Protein AF-A0A1C0TX98-F1 (afdb_monomer_lite)

InterPro domains:
  IPR036736 ACP-like superfamily [G3DSA:1.10.1200.10] (4-83)
  IPR036736 ACP-like superfamily [SSF47336] (30-81)

Radius of gyration: 11.55 Å; chains: 1; bounding box: 28×22×29 Å

Foldseek 3Di:
DADDLVVLLVLVCVLCVVLVNHDDPVVQQQDQQVPVPSDDPVSVVVSQVVCCVPHVFHDDVVCVVPSQSSGVNSVSVVSVVRD

Secondary structure (DSSP, 8-state):
----HHHHHHHHHHHHHTTT----HHHHTT-BTTTTS---HHHHHHHHHHHHHHH-----HHHHHSGGGGBHHHHHHHHHHT-

Sequence (83 aa):
MMISRETLLDYIQQFLEERGVLLSASSLESYNIIAEGELDSFEILTLTMGIEAHFSVAVAPELLLDEKNAIVGNLVNALMESI

Structure (mmCIF, N/CA/C/O backbone):
data_AF-A0A1C0TX98-F1
#
_entry.id   AF-A0A1C0TX98-F1
#
loop_
_atom_site.group_PDB
_atom_site.id
_atom_site.type_symbol
_atom_site.label_atom_id
_atom_site.label_alt_id
_atom_site.label_comp_id
_atom_site.label_asym_id
_atom_site.label_entity_id
_atom_site.label_seq_id
_atom_site.pdbx_PDB_ins_code
_atom_site.Cartn_x
_atom_site.Cartn_y
_atom_site.Cartn_z
_atom_site.occupancy
_atom_site.B_iso_or_equiv
_atom_site.auth_seq_id
_atom_site.auth_comp_id
_atom_site.auth_asym_id
_atom_site.auth_atom_id
_atom_site.pdbx_PDB_model_num
ATOM 1 N N . MET A 1 1 ? 6.439 -10.242 -13.872 1.00 58.62 1 MET A N 1
ATOM 2 C CA . MET A 1 1 ? 5.296 -9.332 -14.090 1.00 58.62 1 MET A CA 1
ATOM 3 C C . MET A 1 1 ? 5.877 -7.944 -14.309 1.00 58.62 1 MET A C 1
ATOM 5 O O . MET A 1 1 ? 6.873 -7.649 -13.665 1.00 58.62 1 MET A O 1
ATOM 9 N N . MET A 1 2 ? 5.369 -7.144 -15.251 1.00 71.00 2 MET A N 1
ATOM 10 C CA . MET A 1 2 ? 5.803 -5.744 -15.350 1.00 71.00 2 MET A CA 1
ATOM 11 C C . MET A 1 2 ? 5.129 -4.989 -14.205 1.00 71.00 2 MET A C 1
ATOM 13 O O . MET A 1 2 ? 3.918 -5.112 -14.047 1.00 71.00 2 MET A O 1
ATOM 17 N N . ILE A 1 3 ? 5.910 -4.289 -13.388 1.00 88.50 3 ILE A N 1
ATOM 18 C CA . ILE A 1 3 ? 5.369 -3.475 -12.304 1.00 88.50 3 ILE A CA 1
ATOM 19 C C . ILE A 1 3 ? 4.578 -2.299 -12.878 1.00 88.50 3 ILE A C 1
ATOM 21 O O . ILE A 1 3 ? 5.052 -1.574 -13.752 1.00 88.50 3 ILE A O 1
ATOM 25 N N . SER A 1 4 ? 3.359 -2.131 -12.385 1.00 93.94 4 SER A N 1
ATOM 26 C CA . SER A 1 4 ? 2.538 -0.945 -12.586 1.00 93.94 4 SER A CA 1
ATOM 27 C C . SER A 1 4 ? 1.920 -0.516 -11.261 1.00 93.94 4 SER A C 1
ATOM 29 O O . SER A 1 4 ? 1.820 -1.306 -10.314 1.00 93.94 4 SER A O 1
ATOM 31 N N . ARG A 1 5 ? 1.452 0.732 -11.220 1.00 94.69 5 ARG A N 1
ATOM 32 C CA . ARG A 1 5 ? 0.717 1.281 -10.081 1.00 94.69 5 ARG A CA 1
ATOM 33 C C . ARG A 1 5 ? -0.461 0.387 -9.687 1.00 94.69 5 ARG A C 1
ATOM 35 O O . ARG A 1 5 ? -0.642 0.097 -8.511 1.00 94.69 5 ARG A O 1
ATOM 42 N N . GLU A 1 6 ? -1.225 -0.070 -10.673 1.00 95.06 6 GLU A N 1
ATOM 43 C CA . GLU A 1 6 ? -2.382 -0.946 -10.479 1.00 95.06 6 GLU A CA 1
ATOM 44 C C . GLU A 1 6 ? -1.958 -2.283 -9.873 1.00 95.06 6 GLU A C 1
ATOM 46 O O . GLU A 1 6 ? -2.528 -2.699 -8.875 1.00 95.06 6 GLU A O 1
ATOM 51 N N . THR A 1 7 ? -0.895 -2.912 -10.389 1.00 95.12 7 THR A N 1
ATOM 52 C CA . THR A 1 7 ? -0.435 -4.199 -9.840 1.00 95.12 7 THR A CA 1
ATOM 53 C C . THR A 1 7 ? 0.065 -4.095 -8.395 1.00 95.12 7 THR A C 1
ATOM 55 O O . THR A 1 7 ? -0.099 -5.044 -7.631 1.00 95.12 7 THR A O 1
ATOM 58 N N . LEU A 1 8 ? 0.648 -2.955 -7.998 1.00 95.12 8 LEU A N 1
ATOM 59 C CA . LEU A 1 8 ? 1.026 -2.697 -6.605 1.00 95.12 8 LEU A CA 1
ATOM 60 C C . LEU A 1 8 ? -0.204 -2.498 -5.715 1.00 95.12 8 LEU A C 1
ATOM 62 O O . LEU A 1 8 ? -0.254 -3.042 -4.616 1.00 95.12 8 LEU A O 1
ATOM 66 N N . LEU A 1 9 ? -1.197 -1.739 -6.185 1.00 96.00 9 LEU A N 1
ATOM 67 C CA . LEU A 1 9 ? -2.448 -1.539 -5.454 1.00 96.00 9 LEU A CA 1
ATOM 68 C C . LEU A 1 9 ? -3.207 -2.852 -5.272 1.00 96.00 9 LEU A C 1
ATOM 70 O O . LEU A 1 9 ? -3.636 -3.136 -4.159 1.00 96.00 9 LEU A O 1
ATOM 74 N N . ASP A 1 10 ? -3.306 -3.671 -6.318 1.00 95.88 10 ASP A N 1
ATOM 75 C CA . ASP A 1 10 ? -3.944 -4.988 -6.256 1.00 95.88 10 ASP A CA 1
ATOM 76 C C . ASP A 1 10 ? -3.243 -5.895 -5.235 1.00 95.88 10 ASP A C 1
ATOM 78 O O . ASP A 1 10 ? -3.897 -6.573 -4.443 1.00 95.88 10 ASP A O 1
ATOM 82 N N . TYR A 1 11 ? -1.906 -5.865 -5.200 1.00 96.25 11 TYR A N 1
ATOM 83 C CA . TYR A 1 11 ? -1.127 -6.614 -4.217 1.00 96.25 11 TYR A CA 1
ATOM 84 C C . TYR A 1 11 ? -1.391 -6.144 -2.780 1.00 96.25 11 TYR A C 1
ATOM 86 O O . TYR A 1 11 ? -1.622 -6.965 -1.892 1.00 96.25 11 TYR A O 1
ATOM 94 N N . ILE A 1 12 ? -1.388 -4.828 -2.543 1.00 95.44 12 ILE A N 1
ATOM 95 C CA . ILE A 1 12 ? -1.654 -4.254 -1.216 1.00 95.44 12 ILE A CA 1
ATOM 96 C C . ILE A 1 12 ? -3.099 -4.535 -0.786 1.00 95.44 12 ILE A C 1
ATOM 98 O O . ILE A 1 12 ? -3.328 -4.889 0.368 1.00 95.44 12 ILE A O 1
ATOM 102 N N . GLN A 1 13 ? -4.068 -4.430 -1.699 1.00 96.31 13 GLN A N 1
ATOM 103 C CA . GLN A 1 13 ? -5.463 -4.780 -1.436 1.00 96.31 13 GLN A CA 1
ATOM 104 C C . GLN A 1 13 ? -5.570 -6.238 -0.989 1.00 96.31 13 GLN A C 1
ATOM 106 O O . GLN A 1 13 ? -6.127 -6.501 0.071 1.00 96.31 13 GLN A O 1
ATOM 111 N N . GLN A 1 14 ? -4.989 -7.176 -1.743 1.00 96.25 14 GLN A N 1
ATOM 112 C CA . GLN A 1 14 ? -5.016 -8.591 -1.377 1.00 96.25 14 GLN A CA 1
ATOM 113 C C . GLN A 1 14 ? -4.372 -8.831 -0.002 1.00 96.25 14 GLN A C 1
ATOM 115 O O . GLN A 1 14 ? -4.927 -9.545 0.831 1.00 96.25 14 GLN A O 1
ATOM 120 N N . PHE A 1 15 ? -3.229 -8.196 0.264 1.00 96.06 15 PHE A N 1
ATOM 121 C CA . PHE A 1 15 ? -2.541 -8.294 1.550 1.00 96.06 15 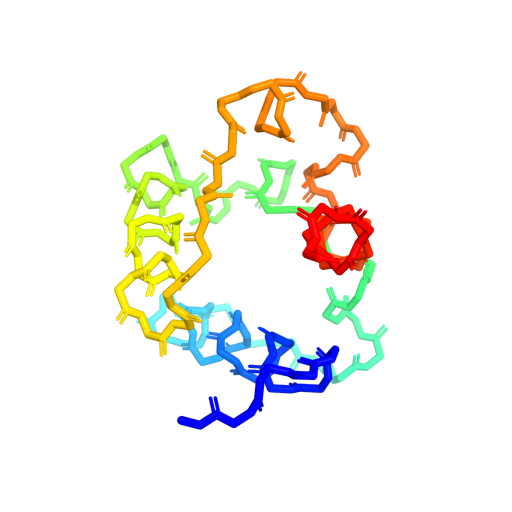PHE A CA 1
ATOM 122 C C . PHE A 1 15 ? -3.420 -7.828 2.725 1.00 96.06 15 PHE A C 1
ATOM 124 O O . PHE A 1 15 ? -3.421 -8.449 3.791 1.00 96.06 15 PHE A O 1
ATOM 131 N N . LEU A 1 16 ? -4.170 -6.741 2.538 1.00 95.00 16 LEU A N 1
ATOM 132 C CA . LEU A 1 16 ? -5.105 -6.203 3.526 1.00 95.00 16 LEU A CA 1
ATOM 133 C C . LEU A 1 16 ? -6.331 -7.114 3.702 1.00 95.00 16 LEU A C 1
ATOM 135 O O . LEU A 1 16 ? -6.726 -7.404 4.833 1.00 95.00 16 LEU A O 1
ATOM 139 N N . GLU A 1 17 ? -6.884 -7.645 2.611 1.00 95.06 17 GLU A N 1
ATOM 140 C CA . GLU A 1 17 ? -8.021 -8.572 2.643 1.00 95.06 17 GLU A CA 1
ATOM 141 C C . GLU A 1 17 ? -7.692 -9.867 3.398 1.00 95.06 17 GLU A C 1
ATOM 143 O O . GLU A 1 17 ? -8.501 -10.335 4.202 1.00 95.06 17 GLU A O 1
ATOM 148 N N . GLU A 1 18 ? -6.483 -10.408 3.217 1.00 94.88 18 GLU A N 1
ATOM 149 C CA . GLU A 1 18 ? -5.981 -11.582 3.950 1.00 94.88 18 GLU A CA 1
ATOM 150 C C . GLU A 1 18 ? -5.900 -11.351 5.472 1.00 94.88 18 GLU A C 1
ATOM 152 O O . GLU A 1 18 ? -5.905 -12.311 6.244 1.00 94.88 18 GLU A O 1
ATOM 157 N N . ARG A 1 19 ? -5.882 -10.084 5.908 1.00 92.31 19 ARG A N 1
ATOM 158 C CA . ARG A 1 19 ? -5.890 -9.652 7.317 1.00 92.31 19 ARG A CA 1
ATOM 159 C C . ARG A 1 19 ? -7.264 -9.196 7.805 1.00 92.31 19 ARG A C 1
ATOM 161 O O . ARG A 1 19 ? -7.401 -8.795 8.954 1.00 92.31 19 ARG A O 1
ATOM 168 N N . GLY A 1 20 ? -8.295 -9.301 6.965 1.00 92.19 20 GLY A N 1
ATOM 169 C CA . GLY A 1 20 ? -9.668 -8.916 7.298 1.00 92.19 20 GLY A CA 1
ATOM 170 C C . GLY A 1 20 ? -10.000 -7.445 7.039 1.00 92.19 20 GLY A C 1
ATOM 171 O O . GLY A 1 20 ? -11.109 -7.013 7.355 1.00 92.19 20 GLY A O 1
ATOM 172 N N . VAL A 1 21 ? -9.090 -6.687 6.423 1.00 92.81 21 VAL A N 1
ATOM 173 C CA . VAL A 1 21 ? -9.295 -5.279 6.074 1.00 92.81 21 VAL A CA 1
ATOM 174 C C . VAL A 1 21 ? -9.921 -5.194 4.683 1.00 92.81 21 VAL A C 1
ATOM 176 O O . VAL A 1 21 ? -9.251 -5.320 3.661 1.00 92.81 21 VAL A O 1
ATOM 179 N N . LEU A 1 22 ? -11.239 -4.995 4.642 1.00 92.50 22 LEU A N 1
ATOM 180 C CA . LEU A 1 22 ? -12.012 -4.915 3.401 1.00 92.50 22 LEU A CA 1
ATOM 181 C C . LEU A 1 22 ? -12.224 -3.455 2.998 1.00 92.50 22 LEU A C 1
ATOM 183 O O . LEU A 1 22 ? -13.067 -2.755 3.563 1.00 92.50 22 LEU A O 1
ATOM 187 N N . LEU A 1 23 ? -11.481 -3.003 1.991 1.00 92.25 23 LEU A N 1
ATOM 188 C CA . LEU A 1 23 ? -11.571 -1.639 1.471 1.00 92.25 23 LEU A CA 1
ATOM 189 C C . LEU A 1 23 ? -12.210 -1.614 0.087 1.00 92.25 23 LEU A C 1
ATOM 191 O O . LEU A 1 23 ? -12.008 -2.505 -0.734 1.00 92.25 23 LEU A O 1
ATOM 195 N N . SER A 1 24 ? -12.960 -0.547 -0.187 1.00 91.44 24 SER A N 1
ATOM 196 C CA . SER A 1 24 ? -13.321 -0.210 -1.564 1.00 91.44 24 SER A CA 1
ATOM 197 C C . SER A 1 24 ? -12.091 0.311 -2.312 1.00 91.44 24 SER A C 1
ATOM 199 O O . SER A 1 24 ? -11.222 0.933 -1.699 1.00 91.44 24 SER A O 1
ATOM 201 N N . ALA A 1 25 ? -12.059 0.172 -3.640 1.00 81.81 25 ALA A N 1
ATOM 202 C CA . ALA A 1 25 ? -10.974 0.723 -4.460 1.00 81.81 25 ALA A CA 1
ATOM 203 C C . ALA A 1 25 ? -10.755 2.232 -4.221 1.00 81.81 25 ALA A C 1
ATOM 205 O O . ALA A 1 25 ? -9.622 2.693 -4.136 1.00 81.81 25 ALA A O 1
ATOM 206 N N . SER A 1 26 ? -11.835 3.002 -4.026 1.00 85.44 26 SER A N 1
ATOM 207 C CA . SER A 1 26 ? -11.757 4.435 -3.705 1.00 85.44 26 SER A CA 1
ATOM 208 C C . SER A 1 26 ? -11.193 4.738 -2.314 1.00 85.44 26 SER A C 1
ATOM 210 O O . SER A 1 26 ? -10.712 5.842 -2.088 1.00 85.44 26 SER A O 1
ATOM 212 N N . SER A 1 27 ? -11.276 3.790 -1.379 1.00 93.62 27 SER A N 1
ATOM 213 C CA . SER A 1 27 ? -10.776 3.947 -0.009 1.00 93.62 27 SER A CA 1
ATOM 214 C C . SER A 1 27 ? -9.325 3.503 0.127 1.00 93.62 27 SER A C 1
ATOM 216 O O . SER A 1 27 ? -8.599 4.096 0.922 1.00 93.62 27 SER A O 1
ATOM 218 N N . LEU A 1 28 ? -8.911 2.500 -0.657 1.00 94.94 28 LEU A N 1
ATOM 219 C CA . LEU A 1 28 ? -7.574 1.913 -0.620 1.00 94.94 28 LEU A CA 1
ATOM 220 C C . LEU A 1 28 ? -6.488 2.978 -0.741 1.00 94.94 28 LEU A C 1
ATOM 222 O O . LEU A 1 28 ? -5.620 3.063 0.113 1.00 94.94 28 LEU A O 1
ATOM 226 N N . GLU A 1 29 ? -6.554 3.832 -1.761 1.00 95.31 29 GLU A N 1
ATOM 227 C CA . GLU A 1 29 ? -5.484 4.802 -2.021 1.00 95.31 29 GLU A CA 1
ATOM 228 C C . GLU A 1 29 ? -5.317 5.848 -0.910 1.00 95.31 29 GLU A C 1
ATOM 230 O O . GLU A 1 29 ? -4.222 6.371 -0.716 1.00 95.31 29 GLU A O 1
ATOM 235 N N . SER A 1 30 ? -6.389 6.139 -0.171 1.00 94.81 30 SER A N 1
ATOM 236 C CA . SER A 1 30 ? -6.384 7.059 0.973 1.00 94.81 30 SER A CA 1
ATOM 237 C C . SER A 1 30 ? -6.148 6.371 2.320 1.00 94.81 30 SER A C 1
ATOM 239 O O . SER A 1 30 ? -6.092 7.050 3.343 1.00 94.81 30 SER A O 1
ATOM 241 N N . TYR A 1 31 ? -6.051 5.043 2.338 1.00 94.62 31 TYR A N 1
ATOM 242 C CA . TYR A 1 31 ? -5.961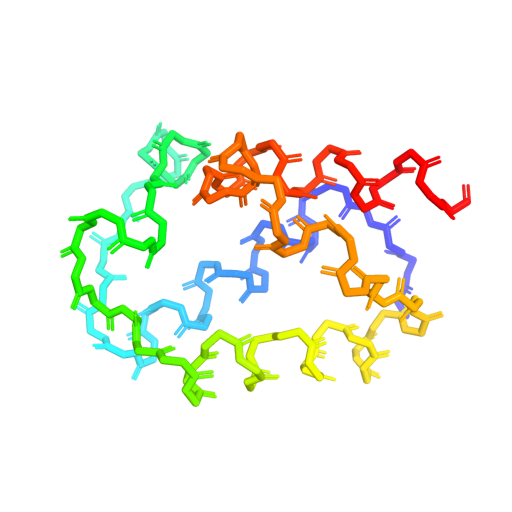 4.263 3.563 1.00 94.62 31 TYR A CA 1
ATOM 243 C C . TYR A 1 31 ? -4.602 4.444 4.235 1.00 94.62 31 TYR A C 1
ATOM 245 O O . TYR A 1 31 ? -3.566 4.364 3.570 1.00 94.62 31 TYR A O 1
ATOM 253 N N . ASN A 1 32 ? -4.607 4.670 5.550 1.00 93.06 32 ASN A N 1
ATOM 254 C CA . ASN A 1 32 ? -3.393 4.800 6.344 1.00 93.06 32 ASN A CA 1
ATOM 255 C C . ASN A 1 32 ? -3.092 3.485 7.075 1.00 93.06 32 ASN A C 1
ATOM 257 O O . ASN A 1 32 ? -3.747 3.151 8.058 1.00 93.06 32 ASN A O 1
ATOM 261 N N . ILE A 1 33 ? -2.068 2.760 6.627 1.00 89.25 33 ILE A N 1
ATOM 262 C CA . ILE A 1 33 ? -1.741 1.425 7.148 1.00 89.25 33 ILE A CA 1
ATOM 263 C C . ILE A 1 33 ? -1.230 1.430 8.597 1.00 89.25 33 ILE A C 1
ATOM 265 O O . ILE A 1 33 ? -1.218 0.380 9.229 1.00 89.25 33 ILE A O 1
ATOM 269 N N . ILE A 1 34 ? -0.824 2.591 9.124 1.00 85.81 34 ILE A N 1
ATOM 270 C CA . ILE A 1 34 ? -0.310 2.746 10.493 1.00 85.81 34 ILE A CA 1
ATOM 271 C C . ILE A 1 34 ? -1.403 3.282 11.425 1.00 85.81 34 ILE A C 1
ATOM 273 O O . ILE A 1 34 ? -1.619 2.750 12.511 1.00 85.81 34 ILE A O 1
ATOM 277 N N . ALA A 1 35 ? -2.089 4.354 11.018 1.00 84.69 35 ALA A N 1
ATOM 278 C CA . ALA A 1 35 ? -3.030 5.075 11.876 1.00 84.69 35 ALA A CA 1
ATOM 279 C C . ALA A 1 35 ? -4.341 4.314 12.107 1.00 84.69 35 ALA A C 1
ATOM 281 O O . ALA A 1 35 ? -4.939 4.452 13.172 1.00 84.69 35 ALA A O 1
ATOM 282 N N . GLU A 1 36 ? -4.768 3.506 11.136 1.00 81.75 36 GLU A N 1
ATOM 283 C CA . GLU A 1 36 ? -5.991 2.702 11.241 1.00 81.75 36 GLU A CA 1
ATOM 284 C C . GLU A 1 36 ? -5.792 1.466 12.144 1.00 81.75 36 GLU A C 1
ATOM 286 O O . GLU A 1 36 ? -6.756 0.810 12.517 1.00 81.75 36 GLU A O 1
ATOM 291 N N . GLY A 1 37 ? -4.552 1.177 12.566 1.00 65.56 37 GLY A N 1
ATOM 292 C CA . GLY A 1 37 ? -4.242 0.191 13.609 1.00 65.56 37 GLY A CA 1
ATOM 293 C C . GLY A 1 37 ? -4.316 -1.276 13.180 1.00 65.56 37 GLY A C 1
ATOM 294 O O . GLY A 1 37 ? -4.131 -2.155 14.018 1.00 65.56 37 GLY A O 1
ATOM 295 N N . GLU A 1 38 ? -4.560 -1.544 11.898 1.00 75.94 38 GLU A N 1
ATOM 296 C CA . GLU A 1 38 ? -4.738 -2.906 11.382 1.00 75.94 38 GLU A CA 1
ATOM 297 C C . GLU A 1 38 ? -3.413 -3.619 11.059 1.00 75.94 38 GLU A C 1
ATOM 299 O O . GLU A 1 38 ? -3.362 -4.847 11.081 1.00 75.94 38 GLU A O 1
ATOM 304 N N . LEU A 1 39 ? -2.330 -2.880 10.769 1.00 87.25 39 LEU A N 1
ATOM 305 C CA . LEU A 1 39 ? -1.001 -3.462 10.547 1.00 87.25 39 LEU A CA 1
ATOM 306 C C . LEU A 1 39 ? -0.042 -3.083 11.677 1.00 87.25 39 LEU A C 1
ATOM 308 O O . LEU A 1 39 ? 0.184 -1.905 11.958 1.00 87.25 39 LEU A O 1
ATOM 312 N N . ASP A 1 40 ? 0.573 -4.090 12.291 1.00 88.19 40 ASP A N 1
ATOM 313 C CA . ASP A 1 40 ? 1.685 -3.891 13.215 1.00 88.19 40 ASP A CA 1
ATOM 314 C C . ASP A 1 40 ? 3.037 -3.825 12.473 1.00 88.19 40 ASP A C 1
ATOM 316 O O . ASP A 1 40 ? 3.121 -3.913 11.245 1.00 88.19 40 ASP A O 1
ATOM 320 N N . SER A 1 41 ? 4.136 -3.671 13.216 1.00 87.81 41 SER A N 1
ATOM 321 C CA . SER A 1 41 ? 5.474 -3.587 12.620 1.00 87.81 41 SER A CA 1
ATOM 322 C C . SER A 1 41 ? 5.916 -4.863 11.890 1.00 87.81 41 SER A C 1
ATOM 324 O O . SER A 1 41 ? 6.731 -4.776 10.972 1.00 87.81 41 SER A O 1
ATOM 326 N N . PHE A 1 42 ? 5.421 -6.042 12.287 1.00 91.00 42 PHE A N 1
ATOM 327 C CA . PHE A 1 42 ? 5.705 -7.295 11.582 1.00 91.00 42 PHE A CA 1
ATOM 328 C C . PHE A 1 42 ? 4.909 -7.387 10.289 1.00 91.00 42 PHE A C 1
ATOM 330 O O . PHE A 1 42 ? 5.444 -7.839 9.276 1.00 91.00 42 PHE A O 1
ATOM 337 N N . GLU A 1 43 ? 3.666 -6.924 10.296 1.00 92.69 43 GLU A N 1
ATOM 338 C CA . GLU A 1 43 ? 2.847 -6.892 9.095 1.00 92.69 43 GLU A CA 1
ATOM 339 C C . GLU A 1 43 ? 3.379 -5.888 8.075 1.00 92.69 43 GLU A C 1
ATOM 341 O O . GLU A 1 43 ? 3.492 -6.217 6.896 1.00 92.69 43 GLU A O 1
ATOM 346 N N . ILE A 1 44 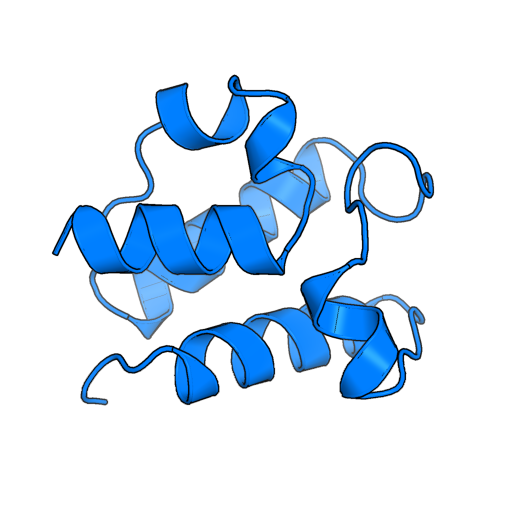? 3.827 -4.710 8.515 1.00 90.75 44 ILE A N 1
ATOM 347 C CA . ILE A 1 44 ? 4.492 -3.740 7.633 1.00 90.75 44 ILE A CA 1
ATOM 348 C C . ILE A 1 44 ? 5.761 -4.349 7.023 1.00 90.75 44 ILE A C 1
ATOM 350 O O . ILE A 1 44 ? 5.967 -4.250 5.816 1.00 90.75 44 ILE A O 1
ATOM 354 N N . LEU A 1 45 ? 6.586 -5.035 7.820 1.00 92.31 45 LEU A N 1
ATOM 355 C CA . LEU A 1 45 ? 7.774 -5.723 7.306 1.00 92.31 45 LEU A CA 1
ATOM 356 C C . LEU A 1 45 ? 7.413 -6.839 6.312 1.00 92.31 45 LEU A C 1
ATOM 358 O O . LEU A 1 45 ? 8.090 -7.028 5.304 1.00 92.31 45 LEU A O 1
ATOM 362 N N . THR A 1 46 ? 6.336 -7.577 6.576 1.00 95.00 46 THR A N 1
ATOM 363 C CA . THR A 1 46 ? 5.872 -8.655 5.695 1.00 95.00 46 THR A CA 1
ATOM 364 C C . THR A 1 46 ? 5.370 -8.096 4.367 1.00 95.00 46 THR A C 1
ATOM 366 O O . THR A 1 46 ? 5.685 -8.653 3.315 1.00 95.00 46 THR A O 1
ATOM 369 N N . LEU A 1 47 ? 4.642 -6.975 4.400 1.00 93.88 47 LEU A N 1
ATOM 370 C CA . LEU A 1 47 ? 4.185 -6.272 3.206 1.00 93.88 47 LEU A CA 1
ATOM 371 C C . LEU A 1 47 ? 5.367 -5.859 2.329 1.00 93.88 47 LEU A C 1
ATOM 373 O O . LEU A 1 47 ? 5.366 -6.127 1.128 1.00 93.88 47 LEU A O 1
ATOM 377 N N . THR A 1 48 ? 6.387 -5.235 2.917 1.00 92.88 48 THR A N 1
ATOM 378 C CA . THR A 1 48 ? 7.528 -4.727 2.150 1.00 92.88 48 THR A CA 1
ATOM 379 C C . THR A 1 48 ? 8.358 -5.855 1.564 1.00 92.88 48 THR A C 1
ATOM 381 O O . THR A 1 48 ? 8.578 -5.856 0.357 1.00 92.88 48 THR A O 1
ATOM 384 N N . MET A 1 49 ? 8.705 -6.876 2.354 1.00 94.44 49 MET A N 1
ATOM 385 C CA . MET A 1 49 ? 9.378 -8.080 1.847 1.00 94.44 49 MET A CA 1
ATOM 386 C C . MET A 1 49 ? 8.579 -8.756 0.725 1.00 94.44 49 MET A C 1
ATOM 388 O O . MET A 1 49 ? 9.142 -9.260 -0.248 1.00 94.44 49 MET A O 1
ATOM 392 N N . GLY A 1 50 ? 7.253 -8.761 0.855 1.00 95.06 50 GLY A N 1
ATOM 393 C CA . GLY A 1 50 ? 6.335 -9.277 -0.145 1.00 95.06 50 GLY A CA 1
ATOM 394 C C . GLY A 1 50 ? 6.389 -8.507 -1.466 1.00 95.06 50 GLY A C 1
ATOM 395 O O . GLY A 1 50 ? 6.485 -9.134 -2.526 1.00 95.06 50 GLY A O 1
ATOM 396 N N . ILE A 1 51 ? 6.408 -7.171 -1.405 1.00 93.94 51 ILE A N 1
ATOM 397 C CA . ILE A 1 51 ? 6.591 -6.293 -2.570 1.00 93.94 51 ILE A CA 1
ATOM 398 C C . ILE A 1 51 ? 7.946 -6.570 -3.234 1.00 93.94 51 ILE A C 1
ATOM 400 O O . ILE A 1 51 ? 8.009 -6.782 -4.447 1.00 93.94 51 ILE A O 1
ATOM 404 N N . GLU A 1 52 ? 9.027 -6.638 -2.457 1.00 93.88 52 GLU A N 1
ATOM 405 C CA . GLU A 1 52 ? 10.363 -6.897 -3.005 1.00 93.88 52 GLU A CA 1
ATOM 406 C C . GLU A 1 52 ? 10.418 -8.238 -3.748 1.00 93.88 52 GLU A C 1
ATOM 408 O O . GLU A 1 52 ? 10.888 -8.314 -4.888 1.00 93.88 52 GLU A O 1
ATOM 413 N N . ALA A 1 53 ? 9.861 -9.290 -3.143 1.00 93.81 53 ALA A N 1
ATOM 414 C CA . ALA A 1 53 ? 9.840 -10.628 -3.720 1.00 93.81 53 ALA A CA 1
ATOM 415 C C . ALA A 1 53 ? 8.982 -10.726 -4.996 1.00 93.81 53 ALA A C 1
ATOM 417 O O . ALA A 1 53 ? 9.381 -11.399 -5.948 1.00 93.81 53 ALA A O 1
ATOM 418 N N . HIS A 1 54 ? 7.816 -10.071 -5.036 1.00 93.50 54 HIS A N 1
ATOM 419 C CA . HIS A 1 54 ? 6.884 -10.179 -6.168 1.00 93.50 54 HIS A CA 1
ATOM 420 C C . HIS A 1 54 ? 7.263 -9.288 -7.351 1.00 93.50 54 HIS A C 1
ATOM 422 O O . HIS A 1 54 ? 7.056 -9.676 -8.506 1.00 93.50 54 HIS A O 1
ATOM 428 N N . PHE A 1 55 ? 7.820 -8.108 -7.081 1.00 92.38 55 PHE A N 1
ATOM 429 C CA . PHE A 1 55 ? 8.062 -7.091 -8.102 1.00 92.38 55 PHE A CA 1
ATOM 430 C C . PHE A 1 55 ? 9.544 -6.888 -8.429 1.00 92.38 55 PHE A C 1
ATOM 432 O O . PHE A 1 55 ? 9.848 -6.198 -9.398 1.00 92.38 55 PHE A O 1
ATOM 439 N N . SER A 1 56 ? 10.463 -7.524 -7.687 1.00 89.56 56 SER A N 1
ATOM 440 C CA . SER A 1 56 ? 11.916 -7.337 -7.846 1.00 89.56 56 SER A CA 1
ATOM 441 C C . SER A 1 56 ? 12.349 -5.871 -7.702 1.00 89.56 56 SER A C 1
ATOM 443 O O . SER A 1 56 ? 13.250 -5.411 -8.401 1.00 89.56 56 SER A O 1
ATOM 445 N N . VAL A 1 57 ? 11.692 -5.145 -6.794 1.00 88.56 57 VAL A N 1
ATOM 446 C CA . VAL A 1 57 ? 12.002 -3.754 -6.421 1.00 88.56 57 VAL A CA 1
ATOM 447 C C . VAL A 1 57 ? 12.616 -3.757 -5.028 1.00 88.56 57 VAL A C 1
ATOM 449 O O . VAL A 1 57 ? 12.276 -4.624 -4.235 1.00 88.56 57 VAL A O 1
ATOM 452 N N . ALA A 1 58 ? 13.496 -2.810 -4.715 1.00 88.00 58 ALA A N 1
ATOM 453 C CA . ALA A 1 58 ? 13.966 -2.611 -3.347 1.00 88.00 58 ALA A CA 1
ATOM 454 C C . ALA A 1 58 ? 13.057 -1.609 -2.626 1.00 88.00 58 ALA A C 1
ATOM 456 O O . ALA A 1 58 ? 12.839 -0.506 -3.129 1.00 88.00 58 ALA A O 1
ATOM 457 N N . VAL A 1 59 ? 12.558 -1.959 -1.441 1.00 90.12 59 VAL A N 1
ATOM 458 C CA . VAL A 1 59 ? 11.814 -1.020 -0.596 1.00 90.12 59 VAL A CA 1
ATOM 459 C C . VAL A 1 59 ? 12.792 -0.402 0.395 1.00 90.12 59 VAL A C 1
ATOM 461 O O . VAL A 1 59 ? 13.147 -0.999 1.409 1.00 90.12 59 VAL A O 1
ATOM 464 N N . ALA A 1 60 ? 13.254 0.811 0.092 1.00 88.50 60 ALA A N 1
ATOM 465 C CA . ALA A 1 60 ? 14.191 1.519 0.956 1.00 88.50 60 ALA A CA 1
ATOM 466 C C . ALA A 1 60 ? 13.555 1.800 2.339 1.00 88.50 60 ALA A C 1
ATOM 468 O O . ALA A 1 60 ? 12.423 2.292 2.385 1.00 88.50 60 ALA A O 1
ATOM 469 N N . PRO A 1 61 ? 14.240 1.529 3.469 1.00 83.81 61 PRO A N 1
ATOM 470 C CA . PRO A 1 61 ? 13.685 1.752 4.808 1.00 83.81 61 PRO A CA 1
ATOM 471 C C . PRO A 1 61 ? 13.204 3.187 5.045 1.00 83.81 61 PRO A C 1
ATOM 473 O O . PRO A 1 61 ? 12.244 3.407 5.777 1.00 83.81 61 PRO A O 1
ATOM 476 N N . GLU A 1 62 ? 13.836 4.167 4.400 1.00 88.19 62 GLU A N 1
ATOM 477 C CA . GLU A 1 62 ? 13.469 5.580 4.467 1.00 88.19 62 GLU A CA 1
ATOM 478 C C . GLU A 1 62 ? 12.045 5.832 3.956 1.00 88.19 62 GLU A C 1
ATOM 480 O O . GLU A 1 62 ? 11.362 6.711 4.479 1.00 88.19 62 GLU A O 1
ATOM 485 N N . LEU A 1 63 ? 11.565 5.030 2.996 1.00 87.88 63 LEU A N 1
ATOM 486 C CA . LEU A 1 63 ? 10.183 5.103 2.519 1.00 87.88 63 LEU A CA 1
ATOM 487 C C . LEU A 1 63 ? 9.184 4.726 3.612 1.00 87.88 63 LEU A C 1
ATOM 489 O O . LEU A 1 63 ? 8.074 5.237 3.592 1.00 87.88 63 LEU A O 1
ATOM 493 N N . LEU A 1 64 ? 9.564 3.871 4.563 1.00 82.06 64 LEU A N 1
ATOM 494 C CA . LEU A 1 64 ? 8.701 3.429 5.665 1.00 82.06 64 LEU A CA 1
ATOM 495 C C . LEU A 1 64 ? 8.741 4.386 6.860 1.00 82.06 64 LEU A C 1
ATOM 497 O O . LEU A 1 64 ? 7.848 4.356 7.703 1.00 82.06 64 LEU A O 1
ATOM 501 N N . LEU A 1 65 ? 9.784 5.216 6.943 1.00 82.81 65 LEU A N 1
ATOM 502 C CA . LEU A 1 65 ? 9.951 6.229 7.985 1.00 82.81 65 LEU A CA 1
ATOM 503 C C . LEU A 1 65 ? 9.260 7.555 7.633 1.00 82.81 65 LEU A C 1
A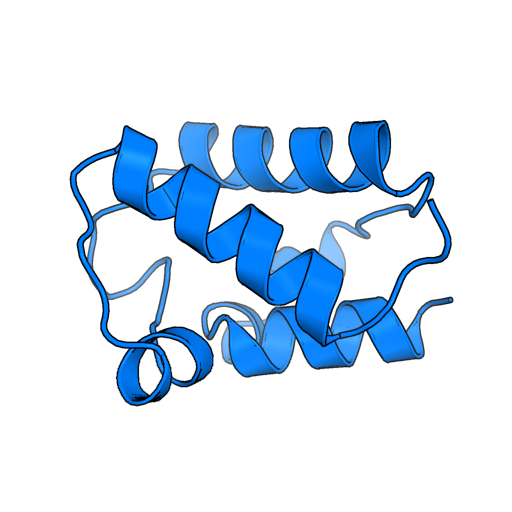TOM 505 O O . LEU A 1 65 ? 9.017 8.361 8.531 1.00 82.81 65 LEU A O 1
ATOM 509 N N . ASP A 1 66 ? 8.947 7.800 6.356 1.00 88.12 66 ASP A N 1
ATOM 510 C CA . ASP A 1 66 ? 8.145 8.955 5.948 1.00 88.12 66 ASP A CA 1
ATOM 511 C C . ASP A 1 66 ? 6.667 8.723 6.294 1.00 88.12 66 ASP A C 1
ATOM 513 O O . ASP A 1 66 ? 5.987 7.893 5.690 1.00 88.12 66 ASP A O 1
ATOM 517 N N . GLU A 1 67 ? 6.144 9.504 7.242 1.00 87.75 67 GLU A N 1
ATOM 518 C CA . GLU A 1 67 ? 4.743 9.447 7.677 1.00 87.75 67 GLU A CA 1
ATOM 519 C C . GLU A 1 67 ? 3.746 9.608 6.518 1.00 87.75 67 GLU A C 1
ATOM 521 O O . GLU A 1 67 ? 2.625 9.103 6.587 1.00 87.75 67 GLU A O 1
ATOM 526 N N . LYS A 1 68 ? 4.134 10.271 5.420 1.00 91.00 68 LYS A N 1
ATOM 527 C CA .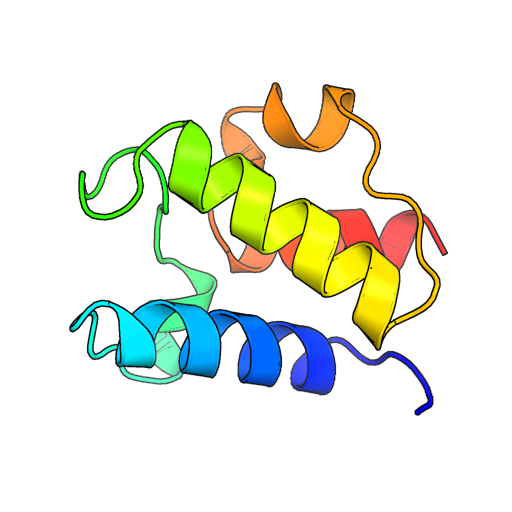 LYS A 1 68 ? 3.279 10.395 4.231 1.00 91.00 68 LYS A CA 1
ATOM 528 C C . LYS A 1 68 ? 3.057 9.058 3.542 1.00 91.00 68 LYS A C 1
ATOM 530 O O . LYS A 1 68 ? 1.970 8.846 3.006 1.00 91.00 68 LYS A O 1
ATOM 535 N N . ASN A 1 69 ? 4.045 8.171 3.572 1.00 92.75 69 ASN A N 1
ATOM 536 C CA . ASN A 1 69 ? 3.983 6.843 2.965 1.00 92.75 69 ASN A CA 1
ATOM 537 C C . ASN A 1 69 ? 3.250 5.829 3.850 1.00 92.75 69 ASN A C 1
ATOM 539 O O . ASN A 1 69 ? 3.036 4.696 3.435 1.00 92.75 69 ASN A O 1
ATOM 543 N N . ALA A 1 70 ? 2.778 6.238 5.030 1.00 91.81 70 ALA A N 1
ATOM 544 C CA . ALA A 1 70 ? 1.761 5.474 5.742 1.00 91.81 70 ALA A CA 1
ATOM 545 C C . ALA A 1 70 ? 0.451 5.391 4.933 1.00 91.81 70 ALA A C 1
ATOM 547 O O . ALA A 1 70 ? -0.340 4.472 5.124 1.00 91.81 70 ALA A O 1
ATOM 548 N N . ILE A 1 71 ? 0.215 6.336 4.015 1.00 94.44 71 ILE A N 1
ATOM 549 C CA . ILE A 1 71 ? -0.917 6.296 3.089 1.00 94.44 71 ILE A CA 1
ATOM 550 C C . ILE A 1 71 ? -0.559 5.413 1.890 1.00 94.44 71 ILE A C 1
ATOM 552 O O . ILE A 1 71 ? 0.424 5.682 1.197 1.00 94.44 71 ILE A O 1
ATOM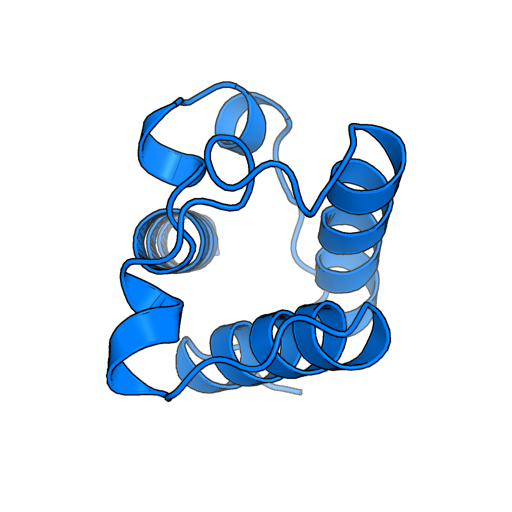 556 N N . VAL A 1 72 ? -1.390 4.408 1.598 1.00 94.56 72 VAL A N 1
ATOM 557 C CA . VAL A 1 72 ? -1.156 3.423 0.523 1.00 94.56 72 VAL A CA 1
ATOM 558 C C . VAL A 1 72 ? -0.857 4.088 -0.820 1.00 94.56 72 VAL A C 1
ATOM 560 O O . VAL A 1 72 ? 0.128 3.748 -1.469 1.00 94.56 72 VAL A O 1
ATOM 563 N N . GLY A 1 73 ? -1.664 5.066 -1.241 1.00 94.88 73 GLY A N 1
ATOM 564 C CA . GLY A 1 73 ? -1.460 5.745 -2.521 1.00 94.88 73 GLY A CA 1
ATOM 565 C C . GLY A 1 73 ? -0.119 6.480 -2.604 1.00 94.88 73 GLY A C 1
ATOM 566 O O . GLY A 1 73 ? 0.513 6.479 -3.660 1.00 94.88 73 GLY A O 1
ATOM 567 N N . ASN A 1 74 ? 0.346 7.056 -1.492 1.00 95.50 74 ASN A N 1
ATOM 568 C CA . ASN A 1 74 ? 1.642 7.732 -1.426 1.00 95.50 74 ASN A CA 1
ATOM 569 C C . ASN A 1 74 ? 2.794 6.728 -1.466 1.00 95.50 74 ASN A C 1
ATOM 571 O O . ASN A 1 74 ? 3.730 6.935 -2.232 1.00 95.50 74 ASN A O 1
ATOM 575 N N . LEU A 1 75 ? 2.693 5.622 -0.718 1.00 93.88 75 LEU A N 1
ATOM 576 C CA . LEU A 1 75 ? 3.679 4.542 -0.758 1.00 93.88 75 LEU A CA 1
ATOM 577 C C . LEU A 1 75 ? 3.842 3.999 -2.178 1.00 93.88 75 LEU A C 1
ATOM 579 O O . LEU A 1 75 ? 4.959 3.878 -2.669 1.00 93.88 75 LEU A O 1
ATOM 583 N N . VAL A 1 76 ? 2.728 3.716 -2.857 1.00 94.75 76 VAL A N 1
ATOM 584 C CA . VAL A 1 76 ? 2.753 3.226 -4.238 1.00 94.75 76 VAL A CA 1
ATOM 585 C C . VAL A 1 76 ? 3.408 4.245 -5.168 1.00 94.75 76 VAL A C 1
ATOM 587 O O . VAL A 1 76 ? 4.251 3.865 -5.976 1.00 94.75 76 VAL A O 1
ATOM 590 N N . ASN A 1 77 ? 3.070 5.532 -5.053 1.00 95.06 77 ASN A N 1
ATOM 591 C CA . ASN A 1 77 ? 3.703 6.570 -5.869 1.00 95.06 77 ASN A CA 1
ATOM 592 C C . ASN A 1 77 ? 5.218 6.643 -5.610 1.00 95.06 77 ASN A C 1
ATOM 594 O O . ASN A 1 77 ? 5.993 6.668 -6.561 1.00 95.06 77 ASN A O 1
ATOM 598 N N . ALA A 1 78 ? 5.643 6.598 -4.346 1.00 93.81 78 ALA A N 1
ATOM 599 C CA . ALA A 1 78 ? 7.054 6.642 -3.980 1.00 93.81 78 ALA A CA 1
ATOM 600 C C . ALA A 1 78 ? 7.832 5.416 -4.493 1.00 93.81 78 ALA A C 1
ATOM 602 O O . ALA A 1 78 ? 8.953 5.552 -4.979 1.00 93.81 78 ALA A O 1
ATOM 603 N N . LEU A 1 79 ? 7.223 4.226 -4.454 1.00 92.62 79 LEU A N 1
ATOM 604 C CA . LEU A 1 79 ? 7.797 3.019 -5.051 1.00 92.62 79 LEU A CA 1
ATOM 605 C C . LEU A 1 79 ? 7.943 3.166 -6.568 1.00 92.62 79 LEU A C 1
ATOM 607 O O . LEU A 1 79 ? 8.998 2.848 -7.105 1.00 92.62 79 LEU A O 1
ATOM 611 N N . MET A 1 80 ? 6.932 3.704 -7.254 1.00 92.44 80 MET A N 1
ATOM 612 C CA . MET A 1 80 ? 6.985 3.935 -8.701 1.00 92.44 80 MET A CA 1
ATOM 613 C C . MET A 1 80 ? 8.045 4.968 -9.114 1.00 92.44 80 MET A C 1
ATOM 615 O O . MET A 1 80 ? 8.623 4.835 -10.186 1.00 92.44 80 MET A O 1
ATOM 619 N N . GLU A 1 81 ? 8.320 5.977 -8.282 1.00 90.06 81 GLU A N 1
ATOM 620 C CA . GLU A 1 81 ? 9.375 6.978 -8.519 1.00 90.06 81 GLU A CA 1
ATOM 621 C C . GLU A 1 81 ? 10.794 6.430 -8.285 1.00 90.06 81 GLU A C 1
ATOM 623 O O . GLU A 1 81 ? 11.768 7.020 -8.751 1.00 90.06 81 GLU A O 1
ATOM 628 N N . SER A 1 82 ? 10.916 5.310 -7.566 1.00 77.56 82 SER A N 1
ATOM 629 C CA . SER A 1 82 ? 12.197 4.682 -7.211 1.00 77.56 82 SER A CA 1
ATOM 630 C C . SER A 1 82 ? 12.712 3.643 -8.220 1.00 77.56 82 SER A C 1
ATOM 632 O O . SER A 1 82 ? 13.799 3.095 -8.020 1.00 77.56 82 SER A O 1
ATOM 634 N N . ILE A 1 83 ? 11.941 3.372 -9.282 1.00 73.38 83 ILE A N 1
ATOM 635 C CA . ILE A 1 83 ? 12.193 2.333 -10.299 1.00 73.38 83 ILE A CA 1
ATOM 636 C C . ILE A 1 83 ? 12.769 2.935 -11.583 1.00 73.38 83 ILE A C 1
ATOM 638 O O . ILE A 1 83 ? 12.266 3.988 -12.035 1.00 73.38 83 ILE A O 1
#

Organism: NCBI:txid43657

pLDDT: mean 90.26, std 6.88, range [58.62, 96.31]